Protein AF-A0A7X5TPB9-F1 (afdb_monomer_lite)

Organism: NCBI:txid345309

Radius of gyration: 15.2 Å; chains: 1; bounding box: 38×21×47 Å

Sequence (45 aa):
MPATSDSPVCPICQGTGILVHVDEEVCCQVEVPCWACAVPESRED

Secondary structure (DSSP, 8-state):
----------TTTTTSSEEEEEETTTTEEEEEE-TTT--------

pLDDT: mean 78.77, std 15.83, range [44.78, 94.31]

Structure (mmCIF, N/CA/C/O backbone):
data_AF-A0A7X5TPB9-F1
#
_entry.id   AF-A0A7X5TPB9-F1
#
loop_
_atom_site.group_PDB
_atom_site.id
_atom_site.type_symbol
_atom_site.label_atom_id
_atom_site.label_alt_id
_atom_site.label_comp_id
_atom_site.label_asym_id
_atom_site.label_entity_id
_atom_site.label_seq_id
_atom_site.pdbx_PDB_ins_code
_atom_site.Cartn_x
_atom_site.Cartn_y
_atom_site.Cartn_z
_atom_site.occupancy
_atom_site.B_iso_or_equiv
_atom_site.auth_seq_id
_atom_site.auth_comp_id
_atom_site.auth_asym_id
_atom_site.auth_atom_id
_atom_site.pdbx_PDB_model_num
ATOM 1 N N . MET A 1 1 ? 7.735 12.257 -30.931 1.00 44.78 1 MET A N 1
ATOM 2 C CA . MET A 1 1 ? 7.439 11.079 -30.088 1.00 44.78 1 MET A CA 1
ATOM 3 C C . MET A 1 1 ? 7.797 11.491 -28.673 1.00 44.78 1 MET A C 1
ATOM 5 O O . MET A 1 1 ? 8.950 11.874 -28.505 1.00 44.78 1 MET A O 1
ATOM 9 N N . PRO A 1 2 ? 6.875 11.577 -27.698 1.00 53.84 2 PRO A N 1
ATOM 10 C CA . PRO A 1 2 ? 7.309 11.884 -26.347 1.00 53.84 2 PRO A CA 1
ATOM 11 C C . PRO A 1 2 ? 8.064 10.654 -25.846 1.00 53.84 2 PRO A C 1
ATOM 13 O O . PRO A 1 2 ? 7.516 9.556 -25.811 1.00 53.84 2 PRO A O 1
ATOM 16 N N . ALA A 1 3 ? 9.348 10.831 -25.546 1.00 54.31 3 ALA A N 1
ATOM 17 C CA . ALA A 1 3 ? 10.071 9.898 -24.709 1.00 54.31 3 ALA A CA 1
ATOM 18 C C . ALA A 1 3 ? 9.346 9.922 -23.365 1.00 54.31 3 ALA A C 1
ATOM 20 O O . ALA A 1 3 ? 9.435 10.907 -22.631 1.00 54.31 3 ALA A O 1
ATOM 21 N N . THR A 1 4 ? 8.535 8.902 -23.095 1.00 57.31 4 THR A N 1
ATOM 22 C CA . THR A 1 4 ? 8.052 8.655 -21.745 1.00 57.31 4 THR A CA 1
ATOM 23 C C . THR A 1 4 ? 9.312 8.432 -20.938 1.00 57.31 4 THR A C 1
A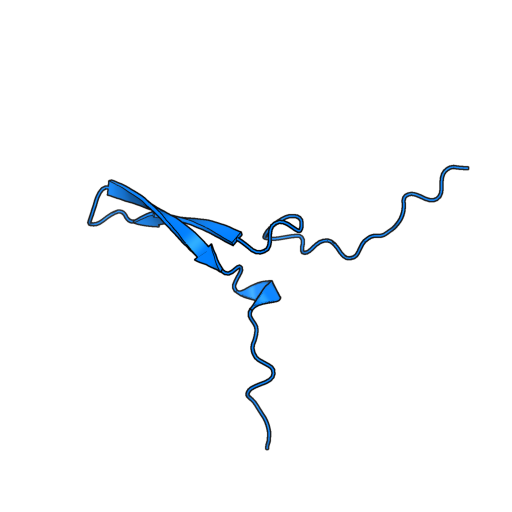TOM 25 O O . THR A 1 4 ? 9.989 7.425 -21.115 1.00 57.31 4 THR A O 1
ATOM 28 N N . SER A 1 5 ? 9.706 9.468 -20.203 1.00 55.25 5 SER A N 1
ATOM 29 C CA . SER A 1 5 ? 10.867 9.461 -19.336 1.00 55.25 5 SER A CA 1
ATOM 30 C C . SER A 1 5 ? 10.700 8.254 -18.426 1.00 55.25 5 SER A C 1
ATOM 32 O O . SER A 1 5 ? 9.825 8.256 -17.560 1.00 55.25 5 SER A O 1
ATOM 34 N N . ASP A 1 6 ? 11.466 7.201 -18.706 1.00 59.31 6 ASP A N 1
ATOM 35 C CA . ASP A 1 6 ? 11.616 6.013 -17.878 1.00 59.31 6 ASP A CA 1
ATOM 36 C C . ASP A 1 6 ? 12.347 6.474 -16.617 1.00 59.31 6 ASP A C 1
ATOM 38 O O . ASP A 1 6 ? 13.554 6.331 -16.452 1.00 59.31 6 ASP A O 1
ATOM 42 N N . SER A 1 7 ? 11.635 7.22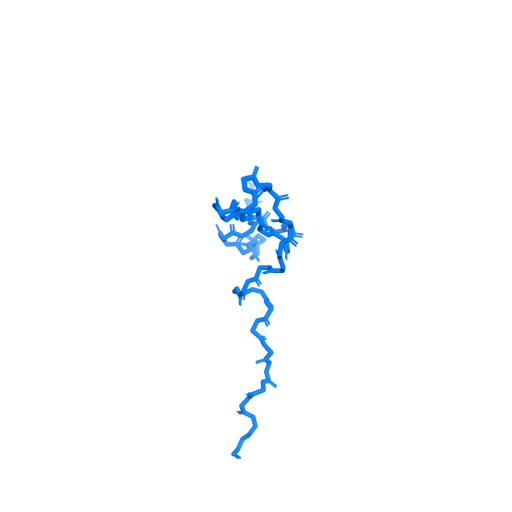5 -15.782 1.00 61.06 7 SER A N 1
ATOM 43 C CA . SER A 1 7 ? 12.095 7.492 -14.437 1.00 61.06 7 SER A CA 1
ATOM 44 C C . SER A 1 7 ? 12.038 6.138 -13.736 1.00 61.06 7 SER A C 1
ATOM 46 O O . SER A 1 7 ? 10.964 5.528 -13.752 1.00 61.06 7 SER A O 1
ATOM 48 N N . PRO A 1 8 ? 13.136 5.660 -13.120 1.00 73.12 8 PRO A N 1
ATOM 49 C CA . PRO A 1 8 ? 13.146 4.438 -12.325 1.00 73.12 8 PRO A CA 1
ATOM 50 C C . PRO A 1 8 ? 12.401 4.708 -11.015 1.00 73.12 8 PRO A C 1
ATOM 52 O O . PRO A 1 8 ? 12.960 4.766 -9.922 1.00 73.12 8 PRO A O 1
ATOM 55 N N . VAL A 1 9 ? 11.109 4.982 -11.140 1.00 81.06 9 VAL A N 1
ATOM 56 C CA . VAL A 1 9 ? 10.204 5.179 -10.031 1.00 81.06 9 VAL A CA 1
ATOM 57 C C . VAL A 1 9 ? 10.017 3.804 -9.417 1.00 81.06 9 VAL A C 1
ATOM 59 O O . VAL A 1 9 ? 9.604 2.866 -10.098 1.00 81.06 9 VAL A O 1
ATOM 62 N N . CYS A 1 10 ? 10.341 3.669 -8.132 1.00 86.06 10 CYS A N 1
ATOM 63 C CA . CYS A 1 10 ? 10.133 2.413 -7.428 1.00 86.06 10 CYS A CA 1
ATOM 64 C C . CYS A 1 10 ? 8.660 1.992 -7.581 1.00 86.06 10 CYS A C 1
ATOM 66 O O . CYS A 1 10 ? 7.782 2.756 -7.177 1.00 86.06 10 CYS A O 1
ATOM 68 N N . PRO A 1 11 ? 8.358 0.802 -8.131 1.00 86.69 11 PRO A N 1
ATOM 69 C CA . PRO A 1 11 ? 6.981 0.391 -8.409 1.00 86.69 11 PRO A CA 1
ATOM 70 C C . PRO A 1 11 ? 6.156 0.169 -7.134 1.00 86.69 11 PRO A C 1
ATOM 72 O O . PRO A 1 11 ? 4.938 0.054 -7.203 1.00 86.69 11 PRO A O 1
ATOM 75 N N . ILE A 1 12 ? 6.813 0.110 -5.971 1.00 88.94 12 ILE A N 1
ATOM 76 C CA . ILE A 1 12 ? 6.177 -0.155 -4.678 1.00 88.94 12 ILE A CA 1
ATOM 77 C C . ILE A 1 12 ? 5.680 1.143 -4.045 1.00 88.94 12 ILE A C 1
ATOM 79 O O . ILE A 1 12 ? 4.506 1.262 -3.716 1.00 88.94 12 ILE A O 1
ATOM 83 N N . CYS A 1 13 ? 6.561 2.135 -3.895 1.00 90.50 13 CYS A N 1
ATOM 84 C CA . CYS A 1 13 ? 6.196 3.438 -3.333 1.00 90.50 13 CYS A CA 1
ATOM 85 C C . CYS A 1 13 ? 5.833 4.477 -4.397 1.00 90.50 13 CYS A C 1
ATOM 87 O O . CYS A 1 13 ? 5.529 5.612 -4.061 1.00 90.50 13 CYS A O 1
ATOM 89 N N . GLN A 1 14 ? 5.904 4.131 -5.683 1.00 89.50 14 GLN A N 1
ATOM 90 C CA . GLN A 1 14 ? 5.660 5.052 -6.797 1.00 89.50 14 GLN A CA 1
ATOM 91 C C . GLN A 1 14 ? 6.485 6.350 -6.693 1.00 89.50 14 GLN A C 1
ATOM 93 O O . GLN A 1 14 ? 6.058 7.418 -7.122 1.00 89.50 14 GLN A O 1
ATOM 98 N N . GLY A 1 15 ? 7.693 6.251 -6.126 1.00 86.38 15 GLY A N 1
ATOM 99 C CA . GLY A 1 15 ? 8.627 7.372 -5.995 1.00 86.38 15 GLY A CA 1
ATOM 100 C C . GLY A 1 15 ? 8.402 8.267 -4.778 1.00 86.38 15 GLY A C 1
ATOM 101 O O . GLY A 1 15 ? 9.131 9.241 -4.623 1.00 86.38 15 GLY A O 1
ATOM 102 N N . THR A 1 16 ? 7.452 7.947 -3.895 1.00 90.06 16 THR A N 1
ATOM 103 C CA . THR A 1 16 ? 7.249 8.696 -2.641 1.00 90.06 16 THR A CA 1
ATOM 104 C C . THR A 1 16 ? 8.294 8.357 -1.577 1.00 90.06 16 THR A C 1
ATOM 106 O O . THR A 1 16 ? 8.527 9.145 -0.667 1.00 90.06 16 THR A O 1
ATOM 109 N N . GLY A 1 17 ? 8.902 7.168 -1.659 1.00 89.19 17 GLY A N 1
ATOM 110 C CA . GLY A 1 17 ? 9.818 6.646 -0.642 1.00 89.19 17 GLY A CA 1
ATOM 111 C C . GLY A 1 17 ? 9.134 6.141 0.636 1.00 89.19 17 GLY A C 1
ATOM 112 O O . GLY A 1 17 ? 9.819 5.585 1.491 1.00 89.19 17 GLY A O 1
ATOM 113 N N . ILE A 1 18 ? 7.807 6.259 0.749 1.00 91.88 18 ILE A N 1
ATOM 114 C CA . ILE A 1 18 ? 7.013 5.913 1.937 1.00 91.88 18 ILE A CA 1
ATOM 115 C C . ILE A 1 18 ? 5.875 4.962 1.542 1.00 91.88 18 ILE A C 1
ATOM 117 O O . ILE A 1 18 ? 5.306 5.069 0.455 1.00 91.88 18 ILE A O 1
ATOM 121 N N . LEU A 1 19 ? 5.545 4.023 2.425 1.00 91.50 19 LEU A N 1
ATOM 122 C CA . LEU A 1 19 ? 4.391 3.134 2.330 1.00 91.50 19 LEU A CA 1
ATOM 123 C C . LEU A 1 19 ? 3.467 3.383 3.518 1.00 91.50 19 LEU A C 1
ATOM 125 O O . LEU A 1 19 ? 3.929 3.606 4.634 1.00 91.50 19 LEU A O 1
ATOM 129 N N . VAL A 1 20 ? 2.162 3.310 3.283 1.00 91.44 20 VAL A N 1
ATOM 130 C CA . VAL A 1 20 ? 1.167 3.357 4.355 1.00 91.44 20 VAL A CA 1
ATOM 131 C C . VAL A 1 20 ? 0.866 1.927 4.777 1.00 91.44 20 VAL A C 1
ATOM 133 O O . VAL A 1 20 ? 0.399 1.119 3.972 1.00 91.44 20 VAL A O 1
ATOM 136 N N . HIS A 1 21 ? 1.156 1.614 6.032 1.00 89.50 21 HIS A N 1
ATOM 137 C CA . HIS A 1 21 ? 0.827 0.342 6.653 1.00 89.50 21 HIS A CA 1
ATOM 138 C C . HIS A 1 21 ? -0.347 0.540 7.611 1.00 89.50 21 HIS A C 1
ATOM 140 O O . HIS A 1 21 ? -0.392 1.520 8.352 1.00 89.50 21 HIS A O 1
ATOM 146 N N . VAL A 1 22 ? -1.317 -0.371 7.576 1.00 91.88 22 VAL A N 1
ATOM 147 C CA . VAL A 1 22 ? -2.403 -0.397 8.556 1.00 91.88 22 VAL A CA 1
ATOM 148 C C . VAL A 1 22 ? -1.953 -1.302 9.687 1.00 91.88 22 VAL A C 1
ATOM 150 O O . VAL A 1 22 ? -1.801 -2.503 9.482 1.00 91.88 22 VAL A O 1
ATOM 153 N N . ASP A 1 23 ? -1.737 -0.715 10.857 1.00 90.81 23 ASP A N 1
ATOM 154 C CA . ASP A 1 23 ? -1.483 -1.466 12.074 1.00 90.81 23 ASP A CA 1
ATOM 155 C C . ASP A 1 23 ? -2.828 -1.936 12.644 1.00 90.81 23 ASP A C 1
ATOM 157 O O . ASP A 1 23 ? -3.666 -1.125 13.051 1.00 90.81 23 ASP A O 1
ATOM 161 N N . GLU A 1 24 ? -3.067 -3.246 12.593 1.00 92.69 24 GLU A N 1
ATOM 162 C CA . GLU A 1 24 ? -4.332 -3.860 13.013 1.00 92.69 24 GLU A CA 1
ATOM 163 C C . GLU A 1 24 ? -4.499 -3.869 14.540 1.00 92.69 24 GLU A C 1
ATOM 165 O O . GLU A 1 24 ? -5.627 -3.801 15.029 1.00 92.69 24 GLU A O 1
ATOM 170 N N . GLU A 1 25 ? -3.398 -3.876 15.297 1.00 92.38 25 GLU A N 1
ATOM 171 C CA . GLU A 1 25 ? -3.411 -3.902 16.766 1.00 92.38 25 GLU A CA 1
ATOM 172 C C . GLU A 1 25 ? -3.917 -2.571 17.330 1.00 92.38 25 GLU A C 1
ATOM 174 O O . GLU A 1 25 ? -4.703 -2.543 18.280 1.00 92.38 25 GLU A O 1
ATOM 179 N N . VAL A 1 26 ? -3.499 -1.456 16.717 1.00 90.94 26 VAL A N 1
ATOM 180 C CA . VAL A 1 26 ? -3.937 -0.108 17.113 1.00 90.94 26 VAL A CA 1
ATOM 181 C C . VAL A 1 26 ? -4.988 0.500 16.180 1.00 90.94 26 VAL A C 1
ATOM 183 O O . VAL A 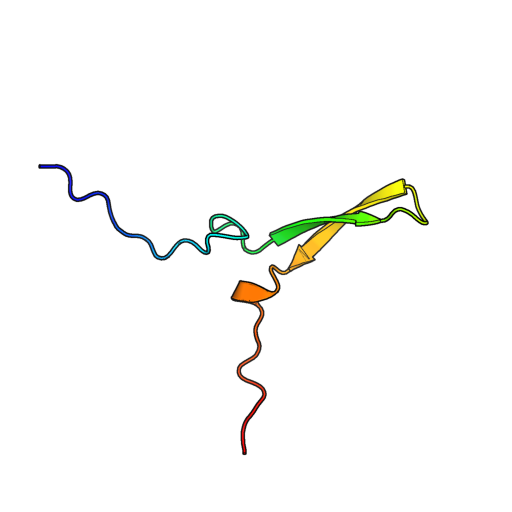1 26 ? -5.427 1.628 16.411 1.00 90.94 26 VAL A O 1
ATOM 186 N N . CYS A 1 27 ? -5.409 -0.228 15.139 1.00 91.81 27 CYS A N 1
ATOM 187 C CA . CYS A 1 27 ? -6.356 0.225 14.111 1.00 91.81 27 CYS A CA 1
ATOM 188 C C . CYS A 1 27 ? -5.993 1.600 13.514 1.00 91.81 27 CYS A C 1
ATOM 190 O O . CYS A 1 27 ? -6.866 2.435 13.257 1.00 91.81 27 CYS A O 1
ATOM 192 N N . CYS A 1 28 ? -4.699 1.851 13.306 1.00 92.50 28 CYS A N 1
ATOM 193 C CA . CYS A 1 28 ? -4.181 3.127 12.811 1.00 92.50 28 CYS A CA 1
ATOM 194 C C . CYS A 1 28 ? -3.360 2.941 11.534 1.00 92.50 28 CYS A C 1
ATOM 196 O O . CYS A 1 28 ? -2.750 1.902 11.306 1.00 92.50 28 CYS A O 1
ATOM 198 N N . GLN A 1 29 ? -3.324 3.979 10.700 1.00 94.31 29 GLN A N 1
ATOM 199 C CA . GLN A 1 29 ? -2.427 4.038 9.549 1.00 94.31 29 GLN A CA 1
ATOM 200 C C . GLN A 1 29 ? -1.102 4.663 9.977 1.00 94.31 29 GLN A C 1
ATOM 202 O O . GLN A 1 29 ? -1.091 5.751 10.554 1.00 94.31 29 GLN A O 1
ATOM 207 N N . VAL A 1 30 ? -0.000 3.979 9.685 1.00 92.88 30 VAL A N 1
ATOM 208 C CA . VAL A 1 30 ? 1.360 4.443 9.957 1.00 92.88 30 VAL A CA 1
ATOM 209 C C . VAL A 1 30 ? 2.150 4.541 8.659 1.00 92.88 30 VAL A C 1
ATOM 211 O O . VAL A 1 30 ? 2.054 3.691 7.774 1.00 92.88 30 VAL A O 1
ATOM 214 N N . GLU A 1 31 ? 2.934 5.604 8.541 1.00 93.44 31 GLU A N 1
ATOM 215 C CA . GLU A 1 31 ? 3.839 5.824 7.419 1.00 93.44 31 GLU A CA 1
ATOM 216 C C . GLU A 1 31 ? 5.184 5.164 7.721 1.00 93.44 31 GLU A C 1
ATOM 218 O O . GLU A 1 31 ? 5.845 5.492 8.707 1.00 93.44 31 GLU A O 1
ATOM 223 N N . VAL A 1 32 ? 5.593 4.222 6.874 1.00 91.62 32 VAL A N 1
ATOM 224 C CA . VAL A 1 32 ? 6.858 3.491 7.008 1.00 91.62 32 VAL A CA 1
ATOM 225 C C . VAL A 1 32 ? 7.726 3.691 5.766 1.00 91.62 32 VAL A C 1
ATOM 227 O O . VAL A 1 32 ? 7.196 3.836 4.662 1.00 91.62 32 VAL A O 1
ATOM 230 N N . PRO A 1 33 ? 9.063 3.699 5.891 1.00 91.12 33 PRO A N 1
ATOM 231 C CA . PRO A 1 33 ? 9.941 3.790 4.731 1.00 91.12 33 PRO A CA 1
ATOM 232 C C . PRO A 1 33 ? 9.708 2.618 3.772 1.00 91.12 33 PRO A C 1
ATOM 234 O O . PRO A 1 33 ? 9.485 1.477 4.184 1.00 91.12 33 PRO A O 1
ATOM 237 N N . CYS A 1 34 ? 9.771 2.892 2.470 1.00 91.38 34 CYS A N 1
ATOM 238 C CA . CYS A 1 34 ? 9.631 1.856 1.458 1.00 91.38 34 CYS A CA 1
ATOM 239 C C . CYS A 1 34 ? 10.796 0.8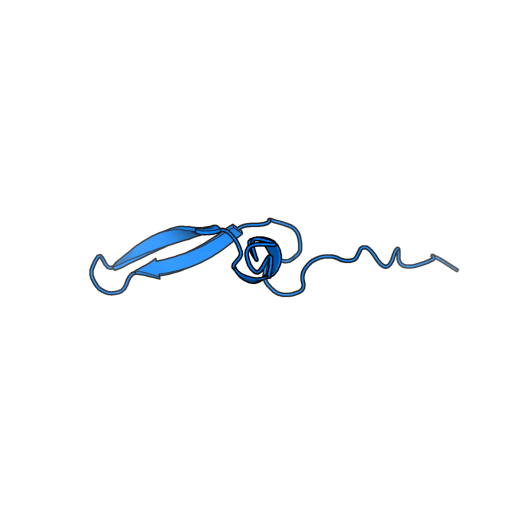76 1.552 1.00 91.38 34 CYS A C 1
ATOM 241 O O . CYS A 1 34 ? 11.915 1.212 1.184 1.00 91.38 34 CYS A O 1
ATOM 243 N N . TRP A 1 35 ? 10.525 -0.352 1.979 1.00 87.06 35 TRP A N 1
ATOM 244 C CA . TRP A 1 35 ? 11.530 -1.401 2.157 1.00 87.06 35 TRP A CA 1
ATOM 245 C C . TRP A 1 35 ? 12.345 -1.711 0.891 1.00 87.06 35 TRP A C 1
ATOM 247 O O . TRP A 1 35 ? 13.505 -2.084 1.004 1.00 87.06 35 TRP A O 1
ATOM 257 N N . ALA A 1 36 ? 11.784 -1.523 -0.310 1.00 85.81 36 ALA A N 1
ATOM 258 C CA . ALA A 1 36 ? 12.516 -1.717 -1.566 1.00 85.81 36 ALA A CA 1
ATOM 259 C C . ALA A 1 36 ? 13.454 -0.554 -1.913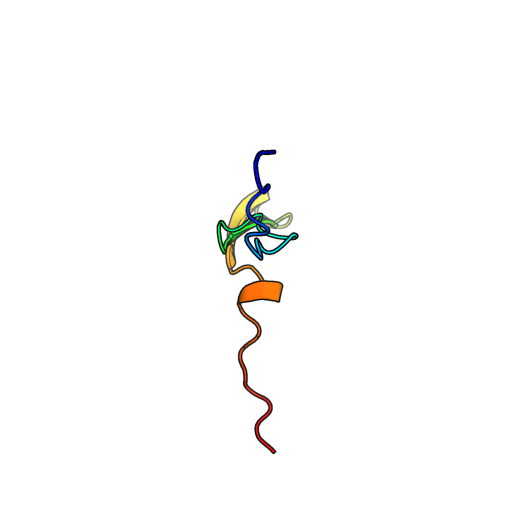 1.00 85.81 36 ALA A C 1
ATOM 261 O O . ALA A 1 36 ? 14.441 -0.756 -2.612 1.00 85.81 36 ALA A O 1
ATOM 262 N N . CYS A 1 37 ? 13.159 0.655 -1.435 1.00 85.00 37 CYS A N 1
ATOM 263 C CA . CYS A 1 37 ? 14.058 1.805 -1.563 1.00 85.00 37 CYS A CA 1
ATOM 264 C C . CYS A 1 37 ? 15.053 1.879 -0.406 1.00 85.00 37 CYS A C 1
ATOM 266 O O . CYS A 1 37 ? 16.156 2.382 -0.567 1.00 85.00 37 CYS A O 1
ATOM 268 N N . ALA A 1 38 ? 14.631 1.411 0.764 1.00 74.44 38 ALA A N 1
ATOM 269 C CA . ALA A 1 38 ? 15.360 1.481 2.013 1.00 74.44 38 ALA A CA 1
ATOM 270 C C . ALA A 1 38 ? 16.247 0.258 2.243 1.00 74.44 38 ALA A C 1
ATOM 272 O O . ALA A 1 38 ? 16.719 0.111 3.364 1.00 74.44 38 ALA A O 1
ATOM 273 N N . VAL A 1 39 ? 16.462 -0.606 1.233 1.00 63.38 39 VAL A N 1
ATOM 274 C CA . VAL A 1 39 ? 17.474 -1.667 1.307 1.00 63.38 39 VAL A CA 1
ATOM 275 C C . VAL A 1 39 ? 18.784 -0.967 1.644 1.00 63.38 39 VAL A C 1
ATOM 277 O O . VAL A 1 39 ? 19.309 -0.238 0.798 1.00 63.38 39 VAL A O 1
ATOM 280 N N . PRO A 1 40 ? 19.296 -1.106 2.875 1.00 55.88 40 PRO A N 1
ATOM 281 C CA . PRO A 1 40 ? 20.606 -0.584 3.139 1.00 55.88 40 PRO A CA 1
ATOM 282 C C . PRO A 1 40 ? 21.548 -1.482 2.339 1.00 55.88 40 PRO A C 1
ATOM 284 O O . PRO A 1 40 ? 21.409 -2.710 2.354 1.00 55.88 40 PRO A O 1
ATOM 287 N N . GLU A 1 41 ? 22.503 -0.894 1.631 1.00 57.56 41 GLU A N 1
ATOM 288 C CA . GLU A 1 41 ? 23.722 -1.604 1.252 1.00 57.56 41 GLU A CA 1
ATOM 289 C C . GLU A 1 41 ? 24.461 -1.978 2.549 1.00 57.56 41 GLU A C 1
ATOM 291 O O . GLU A 1 41 ? 25.455 -1.386 2.936 1.00 57.56 41 GLU A O 1
ATOM 296 N N . SER A 1 42 ? 23.898 -2.904 3.315 1.00 58.44 42 SER A N 1
ATOM 297 C CA . SER A 1 42 ? 24.458 -3.466 4.535 1.00 58.44 42 SER A CA 1
ATOM 298 C C . SER A 1 42 ? 24.457 -4.970 4.366 1.00 58.44 42 SER A C 1
ATOM 300 O O . SER A 1 42 ? 23.797 -5.725 5.077 1.00 58.44 42 SER A O 1
ATOM 302 N N . ARG A 1 43 ? 25.200 -5.388 3.349 1.00 56.41 43 ARG A N 1
ATOM 303 C CA . ARG A 1 43 ? 25.863 -6.680 3.333 1.00 56.41 43 ARG A CA 1
ATOM 304 C C . ARG A 1 43 ? 27.215 -6.497 2.654 1.00 56.41 43 ARG A C 1
ATOM 306 O O . ARG A 1 43 ? 27.464 -7.025 1.577 1.00 56.41 43 ARG A O 1
ATOM 313 N N . GLU A 1 44 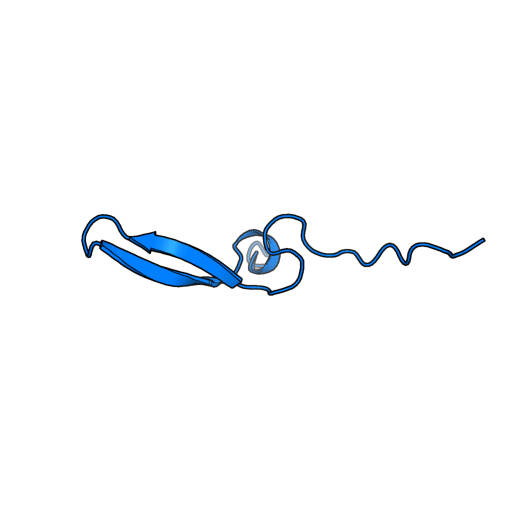? 28.034 -5.658 3.281 1.00 61.88 44 GLU A N 1
ATOM 314 C CA . GLU A 1 44 ? 29.485 -5.743 3.158 1.00 61.88 44 GLU A CA 1
ATOM 315 C C . GLU A 1 44 ? 29.922 -7.067 3.816 1.00 61.88 44 GLU A C 1
ATOM 317 O O . GLU A 1 44 ? 29.591 -7.296 4.978 1.00 61.88 44 GLU A O 1
ATOM 322 N N . ASP A 1 45 ? 30.549 -7.917 2.994 1.00 49.38 45 ASP A N 1
ATOM 323 C CA . ASP A 1 45 ? 31.512 -9.008 3.269 1.00 49.38 45 ASP A CA 1
ATOM 324 C C . ASP A 1 45 ? 31.265 -9.970 4.456 1.00 49.38 45 ASP A C 1
ATOM 326 O O . ASP A 1 45 ? 31.530 -9.619 5.628 1.00 49.38 45 ASP A O 1
#

Foldseek 3Di:
DPPPPVDVQPPQCSNPQWDWDQDPVVRDTDIDGDCVVPVPPPPDD